Protein AF-A0A2S9FZH8-F1 (afdb_monomer_lite)

pLDDT: mean 90.04, std 7.68, range [58.25, 97.75]

Radius of gyration: 12.26 Å; chains: 1; bounding box: 28×28×29 Å

Sequence (85 aa):
RHIGALMHLCLDGYLSGRWDEAEELADEGQQLCATTGFAFFSGYFLYNRAVIAAGRGRADEAFTLADEMTYWAKPRGVASVVLYA

Foldseek 3Di:
DVLVVLLVVLVVCLVVVVLVVSLVSLVVSLVCLVVDVNVVCNLSSLQSQLSSCVVVVVPVSNVVSLVVSLVSCVVVVNVVSVVPD

Secondary structure (DSSP, 8-state):
-HHHHHHHHHHHHHHHT-HHHHHHHHHHHHHHHHHSTTTTTHHHHHHHHHHHHHHTT-HHHHHHHHHHHHHHHGGGT-HHHHHH-

Structure (mmCIF, N/CA/C/O backbone):
data_AF-A0A2S9FZH8-F1
#
_entry.id   AF-A0A2S9FZH8-F1
#
loop_
_atom_site.group_PDB
_atom_site.id
_atom_site.type_symbol
_atom_site.label_atom_id
_atom_site.label_alt_id
_atom_site.label_comp_id
_atom_site.label_asym_id
_atom_site.label_entity_i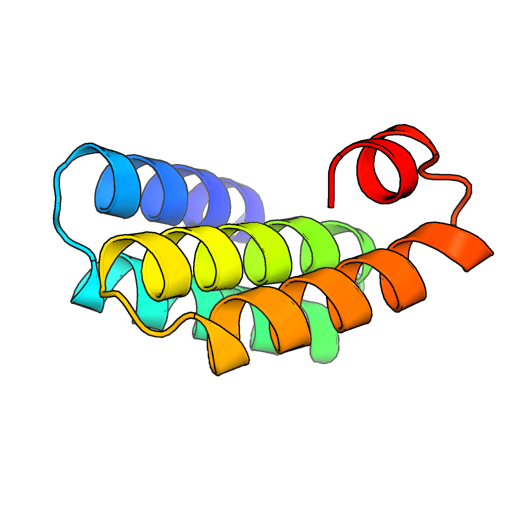d
_atom_site.label_seq_id
_atom_site.pdbx_PDB_ins_code
_atom_site.Cartn_x
_atom_site.Cartn_y
_atom_site.Cartn_z
_atom_site.occupancy
_atom_site.B_iso_or_equiv
_atom_site.auth_seq_id
_atom_site.auth_comp_id
_atom_site.auth_asym_id
_atom_site.auth_atom_id
_atom_site.pdbx_PDB_model_num
ATOM 1 N N . ARG A 1 1 ? 16.351 10.295 -6.252 1.00 58.25 1 ARG A N 1
ATOM 2 C CA . ARG A 1 1 ? 16.502 10.626 -4.810 1.00 58.25 1 ARG A CA 1
ATOM 3 C C . ARG A 1 1 ? 15.161 10.764 -4.081 1.00 58.25 1 ARG A C 1
ATOM 5 O O . ARG A 1 1 ? 15.142 10.530 -2.889 1.00 58.25 1 ARG A O 1
ATOM 12 N N . HIS A 1 2 ? 14.062 11.082 -4.771 1.00 83.38 2 HIS A N 1
ATOM 13 C CA . HIS A 1 2 ? 12.746 11.293 -4.154 1.00 83.38 2 HIS A CA 1
ATOM 14 C C . HIS A 1 2 ? 12.020 9.997 -3.732 1.00 83.38 2 HIS A C 1
ATOM 16 O O . HIS A 1 2 ? 11.490 9.923 -2.632 1.00 83.38 2 HIS A O 1
ATOM 22 N N . ILE A 1 3 ? 12.097 8.935 -4.541 1.00 86.50 3 ILE A N 1
ATOM 23 C CA . ILE A 1 3 ? 11.322 7.704 -4.307 1.00 86.50 3 ILE A CA 1
ATOM 24 C C . ILE A 1 3 ? 11.640 6.977 -2.992 1.00 86.50 3 ILE A C 1
ATOM 26 O O . ILE A 1 3 ? 10.737 6.498 -2.322 1.00 86.50 3 ILE A O 1
ATOM 30 N N . GLY A 1 4 ? 12.910 6.954 -2.572 1.00 86.31 4 GLY A N 1
ATOM 31 C CA . GLY A 1 4 ? 13.293 6.345 -1.294 1.00 86.31 4 GLY A CA 1
ATOM 32 C C . GLY A 1 4 ? 12.722 7.093 -0.086 1.00 86.31 4 GLY A C 1
ATOM 33 O O . GLY A 1 4 ? 12.390 6.469 0.915 1.00 86.31 4 GLY A O 1
ATOM 34 N N . ALA A 1 5 ? 12.550 8.416 -0.188 1.00 91.06 5 ALA A N 1
ATOM 35 C CA . ALA A 1 5 ? 11.909 9.199 0.865 1.00 91.06 5 ALA A CA 1
ATOM 36 C C . ALA A 1 5 ? 10.411 8.876 0.957 1.00 91.06 5 ALA A C 1
ATOM 38 O O . ALA A 1 5 ? 9.923 8.627 2.055 1.00 91.06 5 ALA A O 1
ATOM 39 N N . LEU A 1 6 ? 9.716 8.785 -0.186 1.00 91.62 6 LEU A N 1
ATOM 40 C CA . LEU A 1 6 ? 8.308 8.369 -0.238 1.00 91.62 6 LEU A CA 1
ATOM 41 C C . LEU A 1 6 ? 8.105 6.998 0.412 1.00 91.62 6 LEU A C 1
ATOM 43 O O . LEU A 1 6 ? 7.205 6.834 1.230 1.00 91.62 6 LEU A O 1
ATOM 47 N N . MET A 1 7 ? 8.986 6.033 0.123 1.00 92.81 7 MET A N 1
ATOM 48 C CA . MET A 1 7 ? 8.909 4.703 0.729 1.00 92.81 7 MET A CA 1
ATOM 49 C C . MET A 1 7 ? 8.975 4.768 2.260 1.00 92.81 7 MET A C 1
ATOM 51 O O . MET A 1 7 ? 8.139 4.173 2.941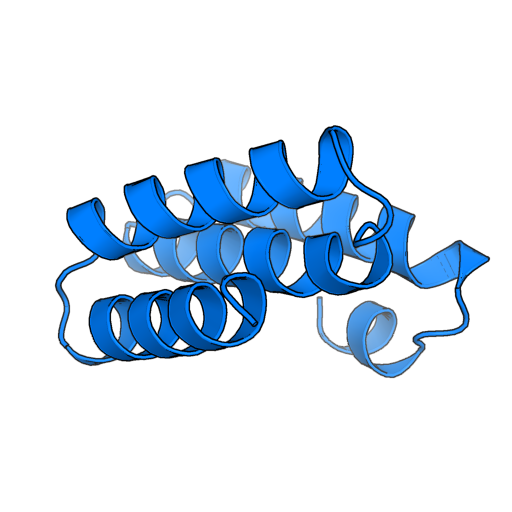 1.00 92.81 7 MET A O 1
ATOM 55 N N . HIS A 1 8 ? 9.941 5.509 2.807 1.00 93.69 8 HIS A N 1
ATOM 56 C CA . HIS A 1 8 ? 10.090 5.648 4.255 1.00 93.69 8 HIS A CA 1
ATOM 57 C C . HIS A 1 8 ? 8.909 6.374 4.908 1.00 93.69 8 HIS A C 1
ATOM 59 O O . HIS A 1 8 ? 8.465 5.942 5.969 1.00 93.69 8 HIS A O 1
ATOM 65 N N . LEU A 1 9 ? 8.365 7.412 4.268 1.00 94.56 9 LEU A N 1
ATOM 66 C CA . LEU A 1 9 ? 7.193 8.129 4.777 1.00 94.56 9 LEU A CA 1
ATOM 67 C C . LEU A 1 9 ? 5.930 7.256 4.769 1.00 94.56 9 LEU A C 1
ATOM 69 O O . LEU A 1 9 ? 5.194 7.262 5.749 1.00 94.56 9 LEU A O 1
ATOM 73 N N . CYS A 1 10 ? 5.720 6.435 3.734 1.00 94.94 10 CYS A N 1
ATOM 74 C CA . CYS A 1 10 ? 4.607 5.476 3.698 1.00 94.94 10 CYS A CA 1
ATOM 75 C C . CYS A 1 10 ? 4.681 4.466 4.857 1.00 94.94 10 CYS A C 1
ATOM 77 O O . CYS A 1 10 ? 3.665 4.111 5.456 1.00 94.94 10 CYS A O 1
ATOM 79 N N . LEU A 1 11 ? 5.888 3.987 5.183 1.00 93.50 11 LEU A N 1
ATOM 80 C CA . LEU A 1 11 ? 6.086 3.053 6.294 1.00 93.50 11 LEU A CA 1
ATOM 81 C C . LEU A 1 11 ? 5.840 3.729 7.644 1.00 93.50 11 LEU A C 1
ATOM 83 O O . LEU A 1 11 ? 5.163 3.156 8.494 1.00 93.50 11 LEU A O 1
ATOM 87 N N . ASP A 1 12 ? 6.366 4.940 7.835 1.00 95.69 12 ASP A N 1
ATOM 88 C CA . ASP A 1 12 ? 6.141 5.718 9.054 1.00 95.69 12 ASP A CA 1
ATOM 89 C C . ASP A 1 12 ? 4.654 6.034 9.250 1.00 95.69 12 ASP A C 1
ATOM 91 O O . ASP A 1 12 ? 4.115 5.819 10.334 1.00 95.69 12 ASP A O 1
ATOM 95 N N . GLY A 1 13 ? 3.956 6.461 8.194 1.00 93.94 13 GLY A N 1
ATOM 96 C CA . GLY A 1 13 ? 2.521 6.737 8.233 1.00 93.94 13 GLY A CA 1
ATOM 97 C C . GLY A 1 13 ? 1.692 5.496 8.574 1.00 93.94 13 GLY A C 1
ATOM 98 O O . GLY A 1 13 ? 0.817 5.557 9.437 1.00 93.94 13 GLY A O 1
ATOM 99 N N . TYR A 1 14 ? 2.025 4.336 7.998 1.00 92.38 14 TYR A N 1
ATOM 100 C CA . TYR A 1 14 ? 1.383 3.071 8.365 1.00 92.38 14 TYR A CA 1
ATOM 101 C C . TYR A 1 14 ? 1.595 2.718 9.847 1.00 92.38 14 TYR A C 1
ATOM 103 O O . TYR A 1 14 ? 0.627 2.454 10.563 1.00 92.38 14 TYR A O 1
ATOM 111 N N . LEU A 1 15 ? 2.847 2.754 10.322 1.00 93.31 15 LEU A N 1
ATOM 112 C CA . LEU A 1 15 ? 3.209 2.365 11.691 1.00 93.31 15 LEU A CA 1
ATOM 113 C C . LEU A 1 15 ? 2.704 3.345 12.758 1.00 93.31 15 LEU A C 1
ATOM 115 O O . LEU A 1 15 ? 2.428 2.939 13.884 1.00 93.31 15 LEU A O 1
ATOM 119 N N . SER A 1 16 ? 2.575 4.624 12.413 1.00 95.69 16 SER A N 1
ATOM 120 C CA . SER A 1 16 ? 2.087 5.678 13.310 1.00 95.69 16 SER A CA 1
ATOM 121 C C . SER A 1 16 ? 0.566 5.861 13.285 1.00 95.69 16 SER A C 1
ATOM 123 O O . SER A 1 16 ? 0.043 6.685 14.034 1.00 95.69 16 SER A O 1
ATOM 125 N N . GLY A 1 17 ? -0.153 5.114 12.440 1.00 94.50 17 GLY A N 1
ATOM 126 C CA . GLY A 1 17 ? -1.607 5.219 12.300 1.00 94.50 17 GLY A CA 1
ATOM 127 C C . GLY A 1 17 ? -2.084 6.372 11.410 1.00 94.50 17 GLY A C 1
ATOM 128 O O . GLY A 1 17 ? -3.290 6.573 11.274 1.00 94.50 17 GLY A O 1
ATOM 129 N N . ARG A 1 18 ? -1.175 7.119 10.767 1.00 95.44 18 ARG A N 1
ATOM 130 C CA . ARG A 1 18 ? -1.498 8.173 9.785 1.00 95.44 18 ARG A CA 1
ATOM 131 C C . ARG A 1 18 ? -1.806 7.554 8.419 1.00 95.44 18 ARG A C 1
ATOM 133 O O . ARG A 1 18 ? -1.095 7.756 7.439 1.00 95.44 18 ARG A O 1
ATOM 140 N N . TRP A 1 19 ? -2.850 6.732 8.380 1.00 95.00 19 TRP A N 1
ATOM 141 C CA . TRP A 1 19 ? -3.156 5.891 7.225 1.00 95.00 19 TRP A CA 1
ATOM 142 C C . TRP A 1 19 ? -3.673 6.663 6.012 1.00 95.00 19 TRP A C 1
ATOM 144 O O . TRP A 1 19 ? -3.411 6.217 4.907 1.00 95.00 19 TRP A O 1
ATOM 154 N N . ASP A 1 20 ? -4.379 7.786 6.196 1.00 95.56 20 ASP A N 1
ATOM 155 C CA . ASP A 1 20 ? -4.812 8.623 5.062 1.00 95.56 20 ASP A CA 1
ATOM 156 C C . ASP A 1 20 ? -3.591 9.207 4.331 1.00 95.56 20 ASP A C 1
ATOM 158 O O . ASP A 1 20 ? -3.440 9.034 3.128 1.00 95.56 20 ASP A O 1
ATOM 162 N N . GLU A 1 21 ? -2.657 9.800 5.082 1.00 94.12 21 GLU A N 1
ATOM 163 C CA . GLU A 1 21 ? -1.404 10.348 4.540 1.00 94.12 21 GLU A CA 1
ATOM 164 C C . GLU A 1 21 ? -0.550 9.257 3.871 1.00 94.12 21 GLU A C 1
ATOM 166 O O . GLU A 1 21 ? 0.003 9.460 2.793 1.00 94.12 21 GLU A O 1
ATOM 171 N N . ALA A 1 22 ? -0.449 8.076 4.489 1.00 95.06 22 ALA A N 1
ATOM 172 C CA . ALA A 1 22 ? 0.299 6.960 3.915 1.00 95.06 22 ALA A CA 1
ATOM 173 C C . ALA A 1 22 ? -0.314 6.451 2.599 1.00 95.06 22 ALA A C 1
ATOM 175 O O . ALA A 1 22 ? 0.429 6.091 1.688 1.00 95.06 22 ALA A O 1
ATOM 176 N N . GLU A 1 23 ? -1.644 6.440 2.488 1.00 94.19 23 GLU A N 1
ATOM 177 C CA . GLU A 1 23 ? -2.362 6.036 1.276 1.00 94.19 23 GLU A CA 1
ATOM 178 C C . GLU A 1 23 ? -2.140 7.046 0.138 1.00 94.19 23 GLU A C 1
ATOM 180 O O . GLU A 1 23 ? -1.769 6.642 -0.963 1.00 94.19 23 GLU A O 1
ATOM 185 N N . GLU A 1 24 ? -2.227 8.352 0.421 1.00 94.94 24 GLU A N 1
ATOM 186 C CA . GLU A 1 24 ? -1.918 9.416 -0.549 1.00 94.94 24 GLU A CA 1
ATOM 187 C C . GLU A 1 24 ? -0.476 9.320 -1.075 1.00 94.94 24 GLU A C 1
ATOM 189 O O . GLU A 1 24 ? -0.235 9.360 -2.286 1.00 94.94 24 GLU A O 1
ATOM 194 N N . LEU A 1 25 ? 0.495 9.135 -0.175 1.00 94.81 25 LEU A N 1
ATOM 195 C CA . LEU A 1 25 ? 1.904 8.983 -0.543 1.00 94.81 25 LEU A CA 1
ATOM 196 C C . LEU A 1 25 ? 2.163 7.697 -1.338 1.00 94.81 25 LEU A C 1
ATOM 198 O O . LEU A 1 25 ? 3.029 7.675 -2.221 1.00 9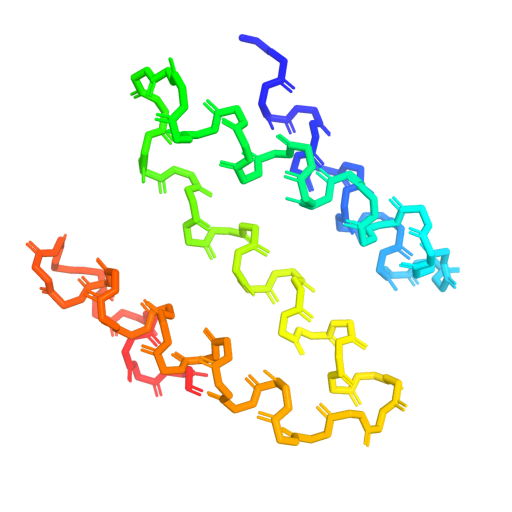4.81 25 LEU A O 1
ATOM 202 N N . ALA A 1 26 ? 1.439 6.616 -1.036 1.00 94.00 26 ALA A N 1
ATOM 203 C CA . ALA A 1 26 ? 1.567 5.365 -1.766 1.00 94.00 26 ALA A CA 1
ATOM 204 C C . ALA A 1 26 ? 1.014 5.483 -3.192 1.00 94.00 26 ALA A C 1
ATOM 206 O O . ALA A 1 26 ? 1.647 4.990 -4.132 1.00 94.00 26 ALA A O 1
ATOM 207 N N . ASP A 1 27 ? -0.104 6.188 -3.370 1.00 93.19 27 ASP A N 1
ATOM 208 C CA . ASP A 1 27 ? -0.668 6.489 -4.686 1.00 93.19 27 ASP A CA 1
ATOM 209 C C . ASP A 1 27 ? 0.265 7.389 -5.509 1.00 93.19 27 ASP A C 1
ATOM 211 O O . ASP A 1 27 ? 0.534 7.093 -6.680 1.00 93.19 27 ASP A O 1
ATOM 215 N N . GLU A 1 28 ? 0.843 8.433 -4.903 1.00 92.81 28 GLU A N 1
ATOM 216 C CA . GLU A 1 28 ? 1.861 9.275 -5.547 1.00 92.81 28 GLU A CA 1
ATOM 217 C C . GLU A 1 28 ? 3.076 8.439 -5.983 1.00 92.81 28 GLU A C 1
ATOM 219 O O . GLU A 1 28 ? 3.527 8.508 -7.132 1.00 92.81 28 GLU A O 1
ATOM 224 N N . GLY A 1 29 ? 3.587 7.592 -5.086 1.00 92.00 29 GLY A N 1
ATOM 225 C CA . GLY A 1 29 ? 4.708 6.701 -5.362 1.00 92.00 29 GLY A CA 1
ATOM 226 C C . GLY A 1 29 ? 4.427 5.729 -6.509 1.00 92.00 29 GLY A C 1
ATOM 227 O O . GLY A 1 29 ? 5.289 5.511 -7.370 1.00 92.00 29 GLY A O 1
ATOM 228 N N . GLN A 1 30 ? 3.211 5.185 -6.577 1.00 90.19 30 GLN A N 1
ATOM 229 C CA . GLN A 1 30 ? 2.772 4.312 -7.662 1.00 90.19 30 GLN A CA 1
ATOM 230 C C . GLN A 1 30 ? 2.705 5.063 -9.001 1.00 90.19 30 GLN A C 1
ATOM 232 O O . GLN A 1 30 ? 3.231 4.567 -10.004 1.00 90.19 30 GLN A O 1
ATOM 237 N N . GLN A 1 31 ? 2.127 6.268 -9.025 1.00 90.44 31 GLN A N 1
ATOM 238 C CA . GLN A 1 31 ? 2.082 7.118 -10.222 1.00 90.44 31 GLN A CA 1
ATOM 239 C C . GLN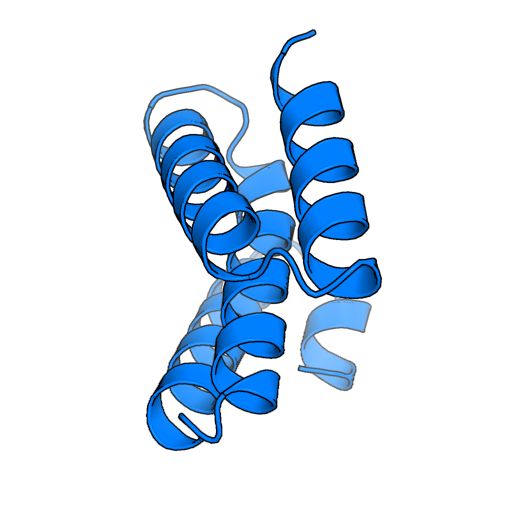 A 1 31 ? 3.486 7.496 -10.704 1.00 90.44 31 GLN A C 1
ATOM 241 O O . GLN A 1 31 ? 3.777 7.438 -11.904 1.00 90.44 31 GLN A O 1
ATOM 246 N N . LEU A 1 32 ? 4.394 7.810 -9.779 1.00 90.25 32 LEU A N 1
ATOM 247 C CA . LEU A 1 32 ? 5.789 8.083 -10.100 1.00 90.25 32 LEU A CA 1
ATOM 248 C C . LEU A 1 32 ? 6.458 6.855 -10.726 1.00 90.25 32 LEU A C 1
ATOM 250 O O . LEU A 1 32 ? 7.151 6.979 -11.734 1.00 90.25 32 LEU A O 1
ATOM 254 N N . CYS A 1 33 ? 6.235 5.653 -10.189 1.00 90.00 33 CYS A N 1
ATOM 255 C CA . CYS A 1 33 ? 6.786 4.430 -10.775 1.00 90.00 33 CYS A CA 1
ATOM 256 C C . CYS A 1 33 ? 6.242 4.140 -12.180 1.00 90.00 33 CYS A C 1
ATOM 258 O O . CYS A 1 33 ? 6.979 3.605 -13.005 1.00 90.00 33 CYS A O 1
ATOM 260 N N . ALA A 1 34 ? 4.979 4.479 -12.454 1.00 86.06 34 ALA A N 1
ATOM 261 C CA . ALA A 1 34 ? 4.354 4.282 -13.763 1.00 86.06 34 ALA A CA 1
ATOM 262 C C . ALA A 1 34 ? 4.870 5.271 -14.824 1.00 86.06 34 ALA A C 1
ATOM 264 O O . ALA A 1 34 ? 4.933 4.941 -16.006 1.00 86.06 34 ALA A O 1
ATOM 265 N N . THR A 1 35 ? 5.247 6.480 -14.405 1.00 86.94 35 THR A N 1
ATOM 266 C CA . THR A 1 35 ? 5.670 7.573 -15.298 1.00 86.94 35 THR A CA 1
ATOM 267 C C . THR A 1 35 ? 7.187 7.692 -15.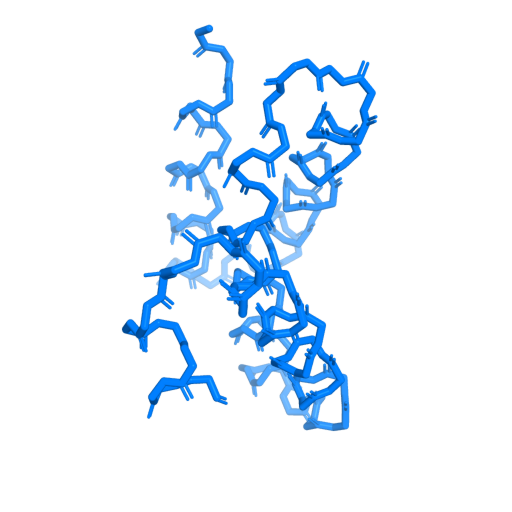454 1.00 86.94 35 THR A C 1
ATOM 269 O O . THR A 1 35 ? 7.667 8.455 -16.291 1.00 86.94 35 THR A O 1
ATOM 272 N N . THR A 1 36 ? 7.964 6.935 -14.677 1.00 83.56 36 THR A N 1
ATOM 273 C CA . THR A 1 36 ? 9.431 7.016 -14.652 1.00 83.56 36 THR A CA 1
ATOM 274 C C . THR A 1 36 ? 10.087 5.638 -14.769 1.00 83.56 36 THR A C 1
ATOM 276 O O . THR A 1 36 ? 9.434 4.602 -14.715 1.00 83.56 36 THR A O 1
ATOM 279 N N . GLY A 1 37 ? 11.421 5.597 -14.874 1.00 77.69 37 GLY A N 1
ATOM 280 C CA . GLY A 1 37 ? 12.201 4.349 -14.891 1.00 77.69 37 GLY A CA 1
ATOM 281 C C . GLY A 1 37 ? 12.235 3.572 -13.562 1.00 77.69 37 GLY A C 1
ATOM 282 O O . GLY A 1 37 ? 13.071 2.686 -13.405 1.00 77.69 37 GLY A O 1
ATOM 283 N N . PHE A 1 38 ? 11.371 3.894 -12.593 1.00 83.06 38 PHE A N 1
ATOM 284 C CA . PHE A 1 38 ? 11.357 3.306 -11.250 1.00 83.06 38 PHE A CA 1
ATOM 285 C C . PHE A 1 38 ? 10.349 2.157 -11.068 1.00 83.06 38 PHE A C 1
ATOM 287 O O . PHE A 1 38 ? 10.029 1.808 -9.937 1.00 83.06 38 PHE A O 1
ATOM 294 N N . ALA A 1 39 ? 9.901 1.504 -12.144 1.00 82.56 39 ALA A N 1
ATOM 295 C CA . ALA A 1 39 ? 8.918 0.406 -12.122 1.00 82.56 39 ALA A CA 1
ATOM 296 C C . ALA A 1 39 ? 9.255 -0.787 -11.190 1.00 82.56 39 ALA A C 1
ATOM 298 O O . ALA A 1 39 ? 8.393 -1.615 -10.882 1.00 82.56 39 ALA A O 1
ATOM 299 N N . PHE A 1 40 ? 10.508 -0.908 -10.740 1.00 84.69 40 PHE A N 1
ATOM 300 C CA . PHE A 1 40 ? 10.896 -1.870 -9.706 1.00 84.69 40 PHE A CA 1
ATOM 301 C C . PHE A 1 40 ? 10.298 -1.536 -8.327 1.00 84.69 40 PHE A C 1
ATOM 303 O O . PHE A 1 40 ? 10.000 -2.434 -7.551 1.00 84.69 40 PHE A O 1
ATOM 310 N N . PHE A 1 41 ? 10.079 -0.261 -8.011 1.00 87.94 41 PHE A N 1
ATOM 311 C CA . PHE A 1 41 ? 9.536 0.150 -6.716 1.00 87.94 41 PHE A CA 1
ATOM 312 C C . PHE A 1 41 ? 8.004 0.083 -6.647 1.00 87.94 41 PHE A C 1
ATOM 314 O O . PHE A 1 41 ? 7.453 0.196 -5.557 1.00 87.94 41 PHE A O 1
ATOM 321 N N . SER A 1 42 ? 7.308 -0.193 -7.758 1.00 89.44 42 SER A N 1
ATOM 322 C CA . SER A 1 42 ? 5.844 -0.340 -7.772 1.00 89.44 42 SER A CA 1
ATOM 323 C C . SER A 1 42 ? 5.341 -1.394 -6.784 1.00 89.44 42 SER A C 1
ATOM 325 O O . SER A 1 42 ? 4.334 -1.169 -6.124 1.00 89.44 42 SER A O 1
ATOM 327 N N . GLY A 1 43 ? 6.062 -2.512 -6.627 1.00 90.56 43 GLY A N 1
ATOM 328 C CA . GLY A 1 43 ? 5.681 -3.571 -5.686 1.00 90.56 43 GLY A CA 1
ATOM 329 C C . GLY A 1 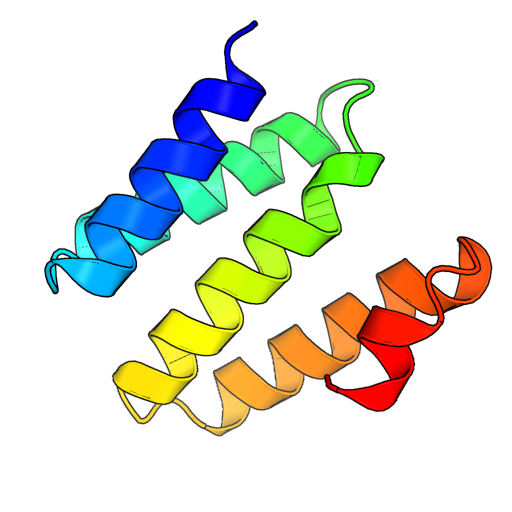43 ? 5.633 -3.100 -4.229 1.00 90.56 43 GLY A C 1
ATOM 330 O O . GLY A 1 43 ? 4.788 -3.554 -3.467 1.00 90.56 43 GLY A O 1
ATOM 331 N N . TYR A 1 44 ? 6.483 -2.141 -3.848 1.00 92.75 44 TYR A N 1
ATOM 332 C CA . TYR A 1 44 ? 6.469 -1.573 -2.500 1.00 92.75 44 TYR A CA 1
ATOM 333 C C . TYR A 1 44 ? 5.192 -0.774 -2.225 1.00 92.75 44 TYR A C 1
ATOM 335 O O . TYR A 1 44 ? 4.605 -0.883 -1.151 1.00 92.75 44 TYR A O 1
ATOM 343 N N . PHE A 1 45 ? 4.757 0.027 -3.197 1.00 94.06 45 PHE A N 1
ATOM 344 C CA . PHE A 1 45 ? 3.556 0.846 -3.053 1.00 94.06 45 PHE A CA 1
ATOM 345 C C . PHE A 1 45 ? 2.279 -0.003 -3.103 1.00 94.06 45 PHE A C 1
ATOM 347 O O . PHE A 1 45 ? 1.365 0.251 -2.324 1.00 94.06 45 PHE A O 1
ATOM 354 N N . LEU A 1 46 ? 2.259 -1.082 -3.901 1.00 93.50 46 LEU A N 1
ATOM 355 C CA . LEU A 1 46 ? 1.192 -2.093 -3.852 1.00 93.50 46 LEU A CA 1
ATOM 356 C C . LEU A 1 46 ? 1.099 -2.754 -2.469 1.00 93.50 46 LEU A C 1
ATOM 358 O O . LEU A 1 46 ? 0.014 -2.832 -1.898 1.00 93.50 46 LEU A O 1
ATOM 362 N N . TYR A 1 47 ? 2.238 -3.158 -1.895 1.00 93.44 47 TYR A N 1
ATOM 363 C CA . TYR A 1 47 ? 2.292 -3.710 -0.540 1.00 93.44 47 TYR A CA 1
ATOM 364 C C . TYR A 1 47 ? 1.749 -2.728 0.506 1.00 93.44 47 TYR A C 1
ATOM 366 O O . TYR A 1 47 ? 0.931 -3.109 1.342 1.00 93.44 47 TYR A O 1
ATOM 374 N N . ASN A 1 48 ? 2.183 -1.464 0.462 1.00 95.25 48 ASN A N 1
ATOM 375 C CA . ASN A 1 48 ? 1.765 -0.461 1.439 1.00 95.25 48 ASN A CA 1
ATOM 376 C C . ASN A 1 48 ? 0.244 -0.220 1.395 1.00 95.25 48 ASN A C 1
ATOM 378 O O . ASN A 1 48 ? -0.411 -0.236 2.436 1.00 95.25 48 ASN A O 1
ATOM 382 N N . ARG A 1 49 ? -0.331 -0.115 0.191 1.00 95.38 49 ARG A N 1
ATOM 383 C CA . ARG A 1 49 ? -1.786 -0.015 0.004 1.00 95.38 49 ARG A CA 1
ATOM 384 C C . ARG A 1 49 ? -2.509 -1.264 0.516 1.00 95.38 49 ARG A C 1
ATOM 386 O O . ARG A 1 49 ? -3.512 -1.133 1.212 1.00 95.38 49 ARG A O 1
ATOM 393 N N . ALA A 1 50 ? -1.976 -2.464 0.264 1.00 95.50 50 ALA A N 1
ATOM 394 C CA . ALA A 1 50 ? -2.582 -3.715 0.728 1.00 95.50 50 ALA A CA 1
ATOM 395 C C . ALA A 1 50 ? -2.652 -3.796 2.263 1.00 95.50 50 ALA A C 1
ATOM 397 O O . ALA A 1 50 ? -3.698 -4.138 2.817 1.00 95.50 50 ALA A O 1
ATOM 398 N N . VAL A 1 51 ? -1.574 -3.431 2.971 1.00 94.88 51 VAL A N 1
ATOM 399 C CA . VAL A 1 51 ? -1.564 -3.458 4.445 1.00 94.88 51 VAL A CA 1
ATOM 400 C C . VAL A 1 51 ? -2.441 -2.366 5.061 1.00 94.88 51 VAL A C 1
ATOM 402 O O . VAL A 1 51 ? -3.073 -2.610 6.088 1.00 94.88 51 VAL A O 1
ATOM 405 N N . ILE A 1 52 ? -2.556 -1.194 4.425 1.00 96.00 52 ILE A N 1
ATOM 406 C CA . ILE A 1 52 ? -3.495 -0.143 4.849 1.00 96.00 52 ILE A CA 1
ATOM 407 C C . ILE A 1 52 ? -4.944 -0.595 4.626 1.00 96.00 52 ILE A C 1
ATOM 409 O O . ILE A 1 52 ? -5.784 -0.430 5.513 1.00 96.00 52 ILE A O 1
ATOM 413 N N . ALA A 1 53 ? -5.255 -1.191 3.471 1.00 96.44 53 ALA A N 1
ATOM 414 C CA . ALA A 1 53 ? -6.576 -1.742 3.181 1.00 96.44 53 ALA A CA 1
ATOM 415 C C . ALA A 1 53 ? -6.963 -2.819 4.206 1.00 96.44 53 ALA A C 1
ATOM 417 O O . ALA A 1 53 ? -8.034 -2.732 4.812 1.00 96.44 53 ALA A O 1
ATOM 418 N N . ALA A 1 54 ? -6.053 -3.755 4.493 1.00 95.31 54 ALA A N 1
ATOM 419 C CA . ALA A 1 54 ? -6.242 -4.775 5.519 1.00 95.31 54 ALA A CA 1
ATOM 420 C C . ALA A 1 54 ? -6.455 -4.159 6.914 1.00 95.31 54 ALA A C 1
ATOM 422 O O . ALA A 1 54 ? -7.409 -4.520 7.603 1.00 95.31 54 ALA A O 1
ATOM 423 N N . GLY A 1 55 ? -5.630 -3.180 7.306 1.00 93.38 55 GLY A N 1
ATOM 424 C CA . GLY A 1 55 ? -5.760 -2.462 8.580 1.00 93.38 55 GLY A CA 1
ATOM 425 C C . GLY A 1 55 ? -7.095 -1.725 8.737 1.00 93.38 55 GLY A C 1
ATOM 426 O O . GLY A 1 55 ? -7.621 -1.632 9.845 1.00 93.38 55 GLY A O 1
ATOM 427 N N . ARG A 1 56 ? -7.691 -1.265 7.629 1.00 94.75 56 ARG A N 1
ATOM 428 C CA . ARG A 1 56 ? -9.024 -0.635 7.590 1.00 94.75 56 ARG A CA 1
ATOM 429 C C . ARG A 1 56 ? -10.190 -1.622 7.461 1.00 94.75 56 ARG A C 1
ATOM 431 O O . ARG A 1 56 ? -11.334 -1.186 7.372 1.00 94.75 56 ARG A O 1
ATOM 438 N N . GLY A 1 57 ? -9.932 -2.929 7.418 1.00 96.75 57 GLY A N 1
ATOM 439 C CA . GLY A 1 57 ? -10.970 -3.946 7.215 1.00 96.75 57 GLY A CA 1
ATOM 440 C C . GLY A 1 57 ? -11.501 -4.033 5.778 1.00 96.75 57 GLY A C 1
ATOM 441 O O . GLY A 1 57 ? -12.520 -4.678 5.543 1.00 96.75 57 GLY A O 1
ATOM 442 N N . ARG A 1 58 ? -10.815 -3.420 4.805 1.00 97.69 58 ARG A N 1
ATOM 443 C CA . ARG A 1 58 ? -11.133 -3.487 3.368 1.00 97.69 58 ARG A CA 1
ATOM 444 C C . ARG A 1 58 ? -10.516 -4.751 2.761 1.00 97.69 58 ARG A C 1
ATOM 446 O O . ARG A 1 58 ? -9.569 -4.686 1.984 1.00 97.69 58 ARG A O 1
ATOM 453 N N . ALA A 1 59 ? -11.019 -5.912 3.178 1.00 96.12 59 ALA A N 1
ATOM 454 C CA . ALA A 1 59 ? -10.417 -7.208 2.851 1.00 96.12 59 ALA A CA 1
ATOM 455 C C . ALA A 1 59 ? -10.359 -7.485 1.339 1.00 96.12 59 ALA A C 1
ATOM 457 O O . ALA A 1 59 ? -9.308 -7.872 0.838 1.00 96.12 59 ALA A O 1
ATOM 458 N N . ASP A 1 60 ? -11.447 -7.230 0.608 1.00 97.75 60 ASP A N 1
ATOM 459 C CA . ASP A 1 60 ? -11.499 -7.460 -0.845 1.00 97.75 60 ASP A CA 1
ATOM 460 C C . ASP A 1 60 ? -10.462 -6.612 -1.599 1.00 97.75 60 ASP A C 1
ATOM 462 O O . ASP A 1 60 ? -9.799 -7.085 -2.524 1.00 97.75 60 ASP A O 1
ATOM 466 N N . GLU A 1 61 ? -10.274 -5.362 -1.165 1.00 97.12 61 GLU A N 1
ATOM 467 C CA . GLU A 1 61 ? -9.264 -4.460 -1.721 1.00 97.12 61 GLU A CA 1
ATOM 468 C C . GLU A 1 61 ? -7.849 -4.954 -1.400 1.00 97.12 61 GLU A C 1
ATOM 470 O O . GLU A 1 61 ? -6.997 -5.001 -2.286 1.00 97.12 61 GLU A O 1
ATOM 475 N N . ALA A 1 62 ? -7.608 -5.393 -0.162 1.00 96.62 62 ALA A N 1
ATOM 476 C CA . ALA A 1 62 ? -6.319 -5.943 0.244 1.00 96.62 62 ALA A CA 1
ATOM 477 C C . ALA A 1 62 ? -5.933 -7.181 -0.586 1.00 96.62 62 ALA A C 1
ATOM 479 O O . ALA A 1 62 ? -4.797 -7.266 -1.053 1.00 96.62 62 ALA A O 1
ATOM 480 N N . PHE A 1 63 ? -6.874 -8.102 -0.826 1.00 96.00 63 PHE A N 1
ATOM 481 C CA . PHE A 1 63 ? -6.634 -9.279 -1.669 1.00 96.00 63 PHE A CA 1
ATOM 482 C C . PHE A 1 63 ? -6.404 -8.913 -3.135 1.00 96.00 63 PHE A C 1
ATOM 484 O O . PHE A 1 63 ? -5.481 -9.437 -3.754 1.00 96.00 63 PHE A O 1
ATOM 491 N N . THR A 1 64 ? -7.173 -7.964 -3.673 1.00 97.06 64 THR A N 1
ATOM 492 C CA . THR A 1 64 ? -6.965 -7.470 -5.043 1.00 97.06 64 THR A CA 1
ATOM 493 C C . THR A 1 64 ? -5.550 -6.908 -5.215 1.00 97.06 64 THR A C 1
ATOM 495 O O . THR A 1 64 ? -4.858 -7.223 -6.182 1.00 97.06 64 THR A O 1
ATOM 498 N N . LEU A 1 65 ? -5.075 -6.125 -4.242 1.00 95.69 65 LEU A N 1
ATOM 499 C CA . LEU A 1 65 ? -3.725 -5.559 -4.262 1.00 95.69 65 LEU A CA 1
ATOM 500 C C . LEU A 1 65 ? -2.635 -6.631 -4.097 1.00 95.69 65 LEU A C 1
ATOM 502 O O . LEU A 1 65 ? -1.581 -6.536 -4.730 1.00 95.69 65 LEU A O 1
ATOM 506 N N . ALA A 1 66 ? -2.876 -7.667 -3.289 1.00 93.81 66 ALA A N 1
ATOM 507 C CA . ALA A 1 66 ? -1.967 -8.806 -3.153 1.00 93.81 66 ALA A CA 1
ATOM 508 C C . ALA A 1 66 ? -1.834 -9.604 -4.467 1.00 93.81 66 ALA A C 1
ATOM 510 O O . ALA A 1 66 ? -0.721 -9.969 -4.868 1.00 93.81 66 ALA A O 1
ATOM 511 N N . ASP A 1 67 ? -2.938 -9.797 -5.193 1.00 94.81 67 ASP A N 1
ATOM 512 C CA . ASP A 1 67 ? -2.941 -10.424 -6.518 1.00 94.81 67 ASP A CA 1
ATOM 513 C C . ASP A 1 67 ? -2.161 -9.591 -7.546 1.00 94.81 67 ASP A C 1
ATOM 515 O O . ASP A 1 67 ? -1.319 -10.122 -8.284 1.00 94.81 67 ASP A O 1
ATOM 519 N N . GLU A 1 68 ? -2.369 -8.271 -7.565 1.00 93.88 68 GLU A N 1
ATOM 520 C CA . GLU A 1 68 ? -1.605 -7.350 -8.415 1.00 93.88 68 GLU A CA 1
ATOM 521 C C . GLU A 1 68 ? -0.105 -7.400 -8.100 1.00 93.88 68 GLU A C 1
ATOM 523 O O . GLU A 1 68 ? 0.738 -7.456 -9.006 1.00 93.88 68 GLU A O 1
ATOM 528 N N . MET A 1 69 ? 0.245 -7.446 -6.815 1.00 92.94 69 MET A N 1
ATOM 529 C CA . MET A 1 69 ? 1.627 -7.560 -6.362 1.00 92.94 69 MET A CA 1
ATOM 530 C C . MET A 1 69 ? 2.256 -8.896 -6.794 1.00 92.94 69 MET A C 1
ATOM 532 O O . MET A 1 69 ? 3.407 -8.929 -7.245 1.00 92.94 69 MET A O 1
ATOM 536 N N . THR A 1 70 ? 1.492 -9.989 -6.757 1.00 91.06 70 THR A N 1
ATOM 537 C CA . THR A 1 70 ? 1.910 -11.305 -7.261 1.00 91.06 70 THR A CA 1
ATOM 538 C C . THR A 1 70 ? 2.141 -11.289 -8.773 1.00 91.06 70 THR A C 1
ATOM 540 O O . THR A 1 70 ? 3.151 -11.816 -9.257 1.00 91.06 70 THR A O 1
ATOM 543 N N . TYR A 1 71 ? 1.243 -10.665 -9.540 1.00 91.44 71 TYR A N 1
ATOM 544 C CA . TYR A 1 71 ? 1.396 -10.504 -10.987 1.00 91.44 71 TYR A CA 1
ATOM 545 C C . TYR A 1 71 ? 2.626 -9.660 -11.341 1.00 91.44 71 TYR A C 1
ATOM 547 O O . TYR A 1 71 ? 3.363 -9.986 -12.275 1.00 91.44 71 TYR A O 1
ATOM 555 N N . TRP A 1 72 ? 2.907 -8.618 -10.557 1.00 90.12 72 TRP A N 1
ATOM 556 C CA . TRP A 1 72 ? 4.119 -7.820 -10.698 1.00 90.12 72 TRP A CA 1
ATOM 557 C C . TRP A 1 72 ? 5.396 -8.631 -10.394 1.00 90.12 72 TRP A C 1
ATOM 559 O O . TRP A 1 72 ? 6.384 -8.513 -11.131 1.00 90.12 72 TRP A O 1
ATOM 569 N N . ALA A 1 73 ? 5.383 -9.472 -9.354 1.00 88.44 73 ALA A N 1
ATOM 570 C CA . ALA A 1 73 ? 6.557 -10.200 -8.863 1.00 88.44 73 ALA A CA 1
ATOM 571 C C . ALA A 1 73 ? 6.979 -11.384 -9.749 1.00 88.44 73 ALA A C 1
ATOM 573 O O . ALA A 1 73 ? 8.177 -11.581 -9.982 1.00 88.44 73 ALA A O 1
ATOM 574 N N . LYS A 1 74 ? 6.013 -12.154 -10.271 1.00 88.31 74 LYS A N 1
ATOM 575 C CA . LYS A 1 74 ? 6.245 -13.371 -11.078 1.00 88.31 74 LYS A CA 1
ATOM 576 C C . LYS A 1 74 ? 7.245 -13.188 -12.234 1.00 88.31 74 LYS A C 1
ATOM 578 O O . LYS A 1 74 ? 8.245 -13.905 -12.251 1.00 88.31 74 LYS A O 1
ATOM 583 N N . PRO A 1 75 ? 7.065 -12.238 -13.174 1.00 89.00 75 PRO A N 1
ATOM 584 C CA . PRO A 1 75 ? 8.003 -12.052 -14.286 1.00 89.00 75 PRO A CA 1
ATOM 585 C C . PRO A 1 75 ? 9.365 -11.485 -13.854 1.00 89.00 75 PRO A C 1
ATOM 587 O O . PRO A 1 75 ? 10.304 -11.488 -14.644 1.00 89.00 75 PRO A O 1
ATOM 590 N N . ARG A 1 76 ? 9.487 -10.984 -12.618 1.00 85.75 76 ARG A N 1
ATOM 591 C CA . ARG A 1 76 ? 10.701 -10.347 -12.085 1.00 85.75 76 ARG A CA 1
ATOM 592 C C . ARG A 1 76 ? 11.528 -11.272 -11.187 1.00 85.75 76 ARG A C 1
ATOM 594 O O . ARG A 1 76 ? 12.564 -10.847 -10.689 1.00 85.75 76 ARG A O 1
ATOM 601 N N . GLY A 1 77 ? 11.091 -12.516 -10.966 1.00 84.50 77 GLY A N 1
ATOM 602 C CA . GLY A 1 77 ? 11.812 -13.494 -10.141 1.00 84.50 77 GLY A CA 1
ATOM 603 C C . GLY A 1 77 ? 11.855 -13.155 -8.646 1.00 84.50 77 GLY A C 1
ATOM 604 O O . GLY A 1 77 ? 12.675 -13.707 -7.915 1.00 84.50 77 GLY A O 1
ATOM 605 N N . VAL A 1 78 ? 10.982 -12.261 -8.168 1.00 83.62 78 VAL A N 1
ATOM 606 C CA . VAL A 1 78 ? 10.923 -11.847 -6.756 1.00 83.62 78 VAL A CA 1
ATOM 607 C C . VAL A 1 78 ? 10.084 -12.860 -5.967 1.00 83.62 78 VAL A C 1
ATOM 609 O O . VAL A 1 78 ? 8.938 -12.610 -5.604 1.00 83.62 78 VAL A O 1
ATOM 612 N N . ALA A 1 79 ? 10.647 -14.049 -5.746 1.00 76.62 79 ALA A N 1
ATOM 613 C CA . ALA A 1 79 ? 9.924 -15.198 -5.194 1.00 76.62 79 ALA A CA 1
ATOM 614 C C . ALA A 1 79 ? 9.390 -14.980 -3.768 1.00 76.62 79 ALA A C 1
ATOM 616 O O . ALA A 1 79 ? 8.353 -15.536 -3.419 1.00 76.62 79 ALA A O 1
ATOM 617 N N . SER A 1 80 ? 10.058 -14.155 -2.955 1.00 73.62 80 SER A N 1
ATOM 618 C CA . SER A 1 80 ? 9.600 -13.841 -1.596 1.00 73.62 80 SER A CA 1
ATOM 619 C C . SER A 1 80 ? 8.220 -13.189 -1.588 1.00 73.62 80 SER A C 1
ATOM 621 O O . SER A 1 80 ? 7.397 -13.531 -0.751 1.00 73.62 80 SER A O 1
ATOM 623 N N . VAL A 1 81 ? 7.940 -12.301 -2.541 1.00 73.44 81 VAL A N 1
ATOM 624 C CA . VAL A 1 81 ? 6.635 -11.642 -2.646 1.00 73.44 81 VAL A CA 1
ATOM 625 C C . VAL A 1 81 ? 5.550 -12.661 -2.982 1.00 73.44 81 VAL A C 1
ATOM 627 O O . VAL A 1 81 ? 4.516 -12.664 -2.343 1.00 73.44 81 VAL A O 1
ATOM 630 N N . VAL A 1 82 ? 5.805 -13.595 -3.899 1.00 73.62 82 VAL A N 1
ATOM 631 C CA . VAL A 1 82 ? 4.819 -14.622 -4.290 1.00 73.62 82 VAL A CA 1
ATOM 632 C C . VAL A 1 82 ? 4.497 -15.599 -3.149 1.00 73.62 82 VAL A C 1
ATOM 634 O O . VAL A 1 82 ? 3.429 -16.198 -3.142 1.00 73.62 82 VAL A O 1
ATOM 637 N N . LEU A 1 83 ? 5.421 -15.802 -2.207 1.00 75.44 83 LEU A N 1
ATOM 638 C CA . LEU A 1 83 ? 5.243 -16.744 -1.097 1.00 75.44 83 LEU A CA 1
ATOM 639 C C . LEU A 1 83 ? 4.450 -16.167 0.083 1.00 75.44 83 LEU A C 1
ATOM 641 O O . LEU A 1 83 ? 3.908 -16.945 0.865 1.00 75.44 83 LEU A O 1
ATOM 645 N N . TYR A 1 84 ? 4.435 -14.842 0.239 1.00 72.50 84 TYR A N 1
ATOM 646 C CA . TYR A 1 84 ? 3.872 -14.163 1.414 1.00 72.50 84 TYR A CA 1
ATOM 647 C C . TYR A 1 84 ? 2.794 -13.119 1.084 1.00 72.50 84 TYR A C 1
ATOM 649 O O . TYR A 1 84 ? 2.257 -12.521 2.016 1.00 72.50 84 TYR A O 1
ATOM 657 N N . ALA A 1 85 ? 2.526 -12.865 -0.199 1.00 62.22 85 ALA A N 1
ATOM 658 C CA . ALA A 1 85 ? 1.379 -12.086 -0.666 1.00 62.22 85 ALA A CA 1
ATOM 659 C C . ALA A 1 85 ? 0.107 -12.931 -0.606 1.00 62.22 85 ALA A C 1
ATOM 661 O O . ALA A 1 85 ? -0.925 -12.373 -0.181 1.00 62.22 85 ALA A O 1
#